Protein AF-A0A8X9A977-F1 (afdb_monomer_lite)

Structure (mmCIF, N/CA/C/O backbone):
data_AF-A0A8X9A977-F1
#
_entry.id   AF-A0A8X9A977-F1
#
loop_
_atom_site.group_PDB
_atom_site.id
_atom_site.type_symbol
_atom_site.label_atom_id
_atom_site.label_alt_id
_atom_site.label_comp_id
_atom_site.label_asym_id
_atom_site.label_entity_id
_atom_site.label_seq_id
_atom_site.pdbx_PDB_ins_code
_atom_site.Cartn_x
_atom_site.Cartn_y
_atom_site.Cartn_z
_atom_site.occupancy
_atom_site.B_iso_or_equiv
_atom_site.auth_seq_id
_atom_site.auth_comp_id
_atom_site.auth_asym_id
_atom_site.auth_atom_id
_atom_site.pdbx_PDB_model_num
ATOM 1 N N . MET A 1 1 ? 8.298 -43.644 -18.537 1.00 53.94 1 MET A N 1
ATOM 2 C CA . MET A 1 1 ? 9.260 -43.296 -17.466 1.00 53.94 1 MET A CA 1
ATOM 3 C C . MET A 1 1 ? 10.448 -42.584 -18.089 1.00 53.94 1 MET A C 1
ATOM 5 O O . MET A 1 1 ? 11.115 -43.178 -18.921 1.00 53.94 1 MET A O 1
ATOM 9 N N . ALA A 1 2 ? 10.702 -41.330 -17.718 1.00 62.78 2 ALA A N 1
ATOM 10 C CA . ALA A 1 2 ? 11.886 -40.597 -18.158 1.00 62.78 2 ALA A CA 1
ATOM 11 C C . ALA A 1 2 ? 12.636 -40.110 -16.915 1.00 62.78 2 ALA A C 1
ATOM 13 O O . ALA A 1 2 ? 12.152 -39.270 -16.162 1.00 62.78 2 ALA A O 1
ATOM 14 N N . ARG A 1 3 ? 13.796 -40.719 -16.665 1.00 70.44 3 ARG A N 1
ATOM 15 C CA . ARG A 1 3 ? 14.675 -40.436 -15.528 1.00 70.44 3 ARG A CA 1
ATOM 16 C C . ARG A 1 3 ? 15.360 -39.088 -15.749 1.00 70.44 3 ARG A C 1
ATOM 18 O O . ARG A 1 3 ? 16.309 -39.002 -16.525 1.00 70.44 3 ARG A O 1
ATOM 25 N N . THR A 1 4 ? 14.915 -38.044 -15.060 1.00 74.25 4 THR A N 1
ATOM 26 C CA . THR A 1 4 ? 15.651 -36.777 -14.991 1.00 74.25 4 THR A CA 1
ATOM 27 C C . THR A 1 4 ? 16.853 -36.962 -14.064 1.00 74.25 4 THR A C 1
ATOM 29 O O . THR A 1 4 ? 16.727 -37.277 -12.883 1.00 74.25 4 THR A O 1
ATOM 32 N N . LYS A 1 5 ? 18.061 -36.850 -14.622 1.00 74.12 5 LYS A N 1
ATOM 33 C CA . LYS A 1 5 ? 19.308 -36.930 -13.854 1.00 74.12 5 LYS A CA 1
ATOM 34 C C . LYS A 1 5 ? 19.476 -35.632 -13.059 1.00 74.12 5 LYS A C 1
ATOM 36 O O . LYS A 1 5 ? 19.459 -34.550 -13.641 1.00 74.12 5 LYS A O 1
ATOM 41 N N . GLN A 1 6 ? 19.653 -35.738 -11.744 1.00 75.00 6 GLN A N 1
ATOM 42 C CA . GLN A 1 6 ? 20.077 -34.622 -10.901 1.00 75.00 6 GLN A CA 1
ATOM 43 C C . GLN A 1 6 ? 21.466 -34.165 -11.361 1.00 75.00 6 GLN A C 1
ATOM 45 O O . GLN A 1 6 ? 22.436 -34.912 -11.255 1.00 75.00 6 GLN A O 1
ATOM 50 N N . THR A 1 7 ? 21.570 -32.952 -11.899 1.00 72.31 7 THR A N 1
ATOM 51 C CA . THR A 1 7 ? 22.865 -32.321 -12.158 1.00 72.31 7 THR A CA 1
ATOM 52 C C . THR A 1 7 ? 23.34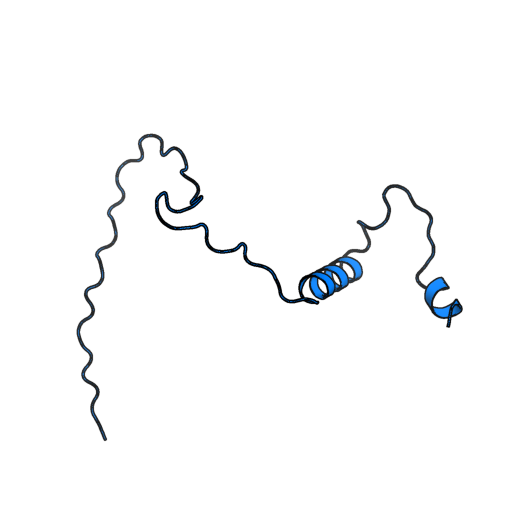0 -31.638 -10.882 1.00 72.31 7 THR A C 1
ATOM 54 O O . THR A 1 7 ? 22.581 -30.935 -10.208 1.00 72.31 7 THR A O 1
ATOM 57 N N . ALA A 1 8 ? 24.598 -31.877 -10.513 1.00 74.00 8 ALA A N 1
ATOM 58 C CA . ALA A 1 8 ? 25.209 -31.241 -9.357 1.00 74.00 8 ALA A CA 1
ATOM 59 C C . ALA A 1 8 ? 25.183 -29.714 -9.536 1.00 74.00 8 ALA A C 1
ATOM 61 O O . ALA A 1 8 ? 25.767 -29.168 -10.473 1.00 74.00 8 ALA A O 1
ATOM 62 N N . ARG A 1 9 ? 24.491 -29.014 -8.634 1.00 71.62 9 ARG A N 1
ATOM 63 C CA . ARG A 1 9 ? 24.550 -27.554 -8.535 1.00 71.62 9 ARG A CA 1
ATOM 64 C C . ARG A 1 9 ? 25.725 -27.199 -7.632 1.00 71.62 9 ARG A C 1
ATOM 66 O O . ARG A 1 9 ? 25.778 -27.651 -6.493 1.00 71.62 9 ARG A O 1
ATOM 73 N N . LYS A 1 10 ? 26.656 -26.378 -8.122 1.00 69.06 10 LYS A N 1
ATOM 74 C CA . LYS A 1 10 ? 27.695 -25.770 -7.282 1.00 69.06 10 LYS A CA 1
ATOM 75 C C . LYS A 1 10 ? 27.003 -24.848 -6.274 1.00 69.06 10 LYS A C 1
ATOM 77 O O . LYS A 1 10 ? 26.415 -23.844 -6.668 1.00 69.06 10 LYS A O 1
ATOM 82 N N . SER A 1 11 ? 27.059 -25.179 -4.988 1.00 69.94 11 SER A N 1
ATOM 83 C CA . SER A 1 11 ? 26.750 -24.226 -3.926 1.00 69.94 11 SER A CA 1
ATOM 84 C C . SER A 1 11 ? 27.867 -23.190 -3.910 1.00 69.94 11 SER A C 1
ATOM 86 O O . SER A 1 11 ? 29.007 -23.512 -3.574 1.00 69.94 11 SER A O 1
ATOM 88 N N . THR A 1 12 ? 27.581 -21.955 -4.307 1.00 69.06 12 THR A N 1
ATOM 89 C CA . THR A 1 12 ? 28.495 -20.840 -4.050 1.00 69.06 12 THR A CA 1
ATOM 90 C C . THR A 1 12 ? 28.750 -20.778 -2.549 1.00 69.06 12 THR A C 1
ATOM 92 O O . THR A 1 12 ? 27.824 -20.534 -1.775 1.00 69.06 12 THR A O 1
ATOM 95 N N . GLY A 1 13 ? 29.995 -21.081 -2.172 1.00 67.31 13 GLY A N 1
ATOM 96 C CA . GLY A 1 13 ? 30.460 -21.163 -0.796 1.00 67.31 13 GLY A CA 1
ATOM 97 C C . GLY A 1 13 ? 30.078 -19.921 -0.004 1.00 67.31 13 GLY A C 1
ATOM 98 O O . GLY A 1 13 ? 30.208 -18.791 -0.484 1.00 67.31 13 GLY A O 1
ATOM 99 N N . GLY A 1 14 ? 29.573 -20.159 1.206 1.00 73.88 14 GLY A N 1
ATOM 100 C CA . GLY A 1 14 ? 29.249 -19.115 2.163 1.00 73.88 14 GLY A CA 1
ATOM 101 C C . GLY A 1 14 ? 30.437 -18.174 2.330 1.00 73.88 14 GLY A C 1
ATOM 102 O O . GLY A 1 14 ? 31.572 -18.594 2.543 1.00 73.88 14 GLY A O 1
ATOM 103 N N . LYS A 1 15 ? 30.171 -16.879 2.184 1.00 70.88 15 LYS A N 1
ATOM 104 C CA . LYS A 1 15 ? 31.166 -15.828 2.369 1.00 70.88 15 LYS A CA 1
ATOM 105 C C . LYS A 1 15 ? 31.585 -15.843 3.842 1.00 70.88 15 LYS A C 1
ATOM 107 O O . LYS A 1 15 ? 30.745 -15.614 4.708 1.00 70.88 15 LYS A O 1
ATOM 112 N N . ALA A 1 16 ? 32.852 -16.150 4.119 1.00 73.56 16 ALA A N 1
ATOM 113 C CA . ALA A 1 16 ? 33.381 -16.176 5.482 1.00 73.56 16 ALA A CA 1
ATOM 114 C C . ALA A 1 16 ? 33.199 -14.805 6.176 1.00 73.56 16 ALA A C 1
ATOM 116 O O . ALA A 1 16 ? 33.283 -13.769 5.501 1.00 73.56 16 ALA A O 1
ATOM 117 N N . PRO A 1 17 ? 32.961 -14.761 7.502 1.00 72.12 17 PRO A N 1
ATOM 118 C CA . PRO A 1 17 ? 32.768 -13.510 8.225 1.00 72.12 17 PRO A CA 1
ATOM 119 C C . PRO A 1 17 ? 34.089 -12.733 8.279 1.00 72.12 17 PRO A C 1
ATOM 121 O O . PRO A 1 17 ? 34.987 -13.031 9.063 1.00 72.12 17 PRO A O 1
ATOM 124 N N . ARG A 1 18 ? 34.233 -11.725 7.413 1.00 70.25 18 ARG A N 1
ATOM 125 C CA . ARG A 1 18 ? 35.376 -10.807 7.442 1.00 70.25 18 ARG A CA 1
ATOM 126 C C . ARG A 1 18 ? 35.137 -9.752 8.526 1.00 70.25 18 ARG A C 1
ATOM 128 O O . ARG A 1 18 ? 34.088 -9.113 8.527 1.00 70.25 18 ARG A O 1
ATOM 135 N N . LYS A 1 19 ? 36.118 -9.578 9.424 1.00 68.00 19 LYS A N 1
ATOM 136 C CA . LYS A 1 19 ? 36.158 -8.549 10.484 1.00 68.00 19 LYS A CA 1
ATOM 137 C C . LYS A 1 19 ? 35.643 -7.190 9.978 1.00 68.00 19 LYS A C 1
ATOM 139 O O . LYS A 1 19 ? 36.059 -6.714 8.922 1.00 68.00 19 LYS A O 1
ATOM 144 N N . GLN A 1 20 ? 34.730 -6.592 10.739 1.00 66.38 20 GLN A N 1
ATOM 145 C CA . GLN A 1 20 ? 33.902 -5.459 10.331 1.00 66.38 20 GLN A CA 1
ATOM 146 C C . GLN A 1 20 ? 34.558 -4.131 10.738 1.00 66.38 20 GLN A C 1
ATOM 148 O O . GLN A 1 20 ? 34.322 -3.615 11.824 1.00 66.38 20 GLN A O 1
ATOM 153 N N . LEU A 1 21 ? 35.393 -3.570 9.862 1.00 65.62 21 LEU A N 1
ATOM 154 C CA . LEU A 1 21 ? 35.770 -2.158 9.952 1.00 65.62 21 LEU A CA 1
ATOM 155 C C . LEU A 1 21 ? 34.631 -1.337 9.337 1.00 65.62 21 LEU A C 1
ATOM 157 O O . LEU A 1 21 ? 34.321 -1.509 8.160 1.00 65.62 21 LEU A O 1
ATOM 161 N N . ALA A 1 22 ? 33.968 -0.544 10.188 1.00 66.69 22 ALA A N 1
ATOM 162 C CA . ALA A 1 22 ? 32.920 0.443 9.908 1.00 66.69 22 ALA A CA 1
ATOM 163 C C . ALA A 1 22 ? 32.294 0.363 8.501 1.00 66.69 22 ALA A C 1
ATOM 165 O O . ALA A 1 22 ? 32.659 1.095 7.579 1.00 66.69 22 ALA A O 1
ATOM 166 N N . ILE A 1 23 ? 31.300 -0.516 8.341 1.00 61.66 23 ILE A N 1
ATOM 167 C CA . ILE A 1 23 ? 30.506 -0.566 7.113 1.00 61.66 23 ILE A CA 1
ATOM 168 C C . ILE A 1 23 ? 29.538 0.615 7.149 1.00 61.66 23 ILE A C 1
ATOM 170 O O . ILE A 1 23 ? 28.477 0.557 7.769 1.00 61.66 23 ILE A O 1
ATOM 174 N N . LYS A 1 24 ? 29.905 1.692 6.453 1.00 66.12 24 LYS A N 1
ATOM 175 C CA . LYS A 1 24 ? 28.970 2.730 6.015 1.00 66.12 24 LYS A CA 1
ATOM 176 C C . LYS A 1 24 ? 27.833 2.001 5.294 1.00 66.12 24 LYS A C 1
ATOM 178 O O . LYS A 1 24 ? 28.070 1.361 4.270 1.00 66.12 24 LYS A O 1
ATOM 183 N N . ALA A 1 25 ? 26.632 1.997 5.874 1.00 65.94 25 ALA A N 1
ATOM 184 C CA . ALA A 1 25 ? 25.498 1.261 5.332 1.00 65.94 25 ALA A CA 1
ATOM 185 C C . ALA A 1 25 ? 25.085 1.880 3.991 1.00 65.94 25 ALA A C 1
ATOM 187 O O . ALA A 1 25 ? 24.243 2.775 3.931 1.00 65.94 25 ALA A O 1
ATOM 188 N N . ALA A 1 26 ? 25.691 1.399 2.907 1.00 65.62 26 ALA A N 1
ATOM 189 C CA . ALA A 1 26 ? 25.210 1.619 1.560 1.00 65.62 26 ALA A CA 1
ATOM 190 C C . ALA A 1 26 ? 23.855 0.911 1.454 1.00 65.62 26 ALA A C 1
ATOM 192 O O . ALA A 1 26 ? 23.760 -0.284 1.165 1.00 65.62 26 ALA A O 1
ATOM 193 N N . ARG A 1 27 ? 22.783 1.641 1.775 1.00 69.38 27 ARG A N 1
ATOM 194 C CA . ARG A 1 27 ? 21.422 1.229 1.435 1.00 69.38 27 ARG A CA 1
ATOM 195 C C . ARG A 1 27 ? 21.407 1.007 -0.076 1.00 69.38 27 ARG A C 1
ATOM 197 O O . ARG A 1 27 ? 21.990 1.796 -0.813 1.00 69.38 27 ARG A O 1
ATOM 204 N N . LYS A 1 28 ? 20.777 -0.075 -0.538 1.00 66.56 28 LYS A N 1
ATOM 205 C CA . LYS A 1 28 ? 20.632 -0.368 -1.971 1.00 66.56 28 LYS A CA 1
ATOM 206 C C . LYS A 1 28 ? 19.720 0.681 -2.621 1.00 66.56 28 LYS A C 1
ATOM 208 O O . LYS A 1 28 ? 18.539 0.428 -2.825 1.00 66.56 28 LYS A O 1
ATOM 213 N N . SER A 1 29 ? 20.247 1.863 -2.911 1.00 69.12 29 SER A N 1
ATOM 214 C CA . SER A 1 29 ? 19.601 2.872 -3.743 1.00 69.12 29 SER A CA 1
ATOM 215 C C . SER A 1 29 ? 20.280 2.878 -5.104 1.00 69.12 29 SER A C 1
ATOM 217 O O . SER A 1 29 ? 21.447 3.240 -5.181 1.00 69.12 29 SER A O 1
ATOM 219 N N . ALA A 1 30 ? 19.502 2.457 -6.107 1.00 69.38 30 ALA A N 1
ATOM 220 C CA . ALA A 1 30 ? 19.731 2.451 -7.556 1.00 69.38 30 ALA A CA 1
ATOM 221 C C . ALA A 1 30 ? 21.080 1.883 -8.076 1.00 69.38 30 ALA A C 1
ATOM 223 O O . ALA A 1 30 ? 22.150 2.228 -7.583 1.00 69.38 30 ALA A O 1
ATOM 224 N N . PRO A 1 31 ? 21.074 1.022 -9.112 1.00 68.25 31 PRO A N 1
ATOM 225 C CA . PRO A 1 31 ? 22.310 0.681 -9.814 1.00 68.25 31 PRO A CA 1
ATOM 226 C C . PRO A 1 31 ? 22.901 1.945 -10.464 1.00 68.25 31 PRO A C 1
ATOM 228 O O . PRO A 1 31 ? 22.175 2.714 -11.088 1.00 68.25 31 PRO A O 1
ATOM 231 N N . ALA A 1 32 ? 24.214 2.158 -10.331 1.00 69.56 32 ALA A N 1
ATOM 232 C CA . ALA A 1 32 ? 24.920 3.336 -10.858 1.00 69.56 32 ALA A CA 1
ATOM 233 C C . ALA A 1 32 ? 25.040 3.361 -12.398 1.00 69.56 32 ALA A C 1
ATOM 235 O O . ALA A 1 32 ? 25.682 4.245 -12.961 1.00 69.56 32 ALA A O 1
ATOM 236 N N . THR A 1 33 ? 24.449 2.396 -13.106 1.00 68.88 33 THR A N 1
ATOM 237 C CA . THR A 1 33 ? 24.434 2.358 -14.573 1.00 68.88 33 THR A CA 1
ATOM 238 C C . THR A 1 33 ? 23.277 1.464 -15.025 1.00 68.88 33 THR A C 1
ATOM 240 O O . THR A 1 33 ? 23.286 0.259 -14.784 1.00 68.88 33 THR A O 1
ATOM 243 N N . GLY A 1 34 ? 22.247 2.068 -15.623 1.00 69.38 34 GLY A N 1
ATOM 244 C CA . GLY A 1 34 ? 21.014 1.402 -16.064 1.00 69.38 34 GLY A CA 1
ATOM 245 C C . GLY A 1 34 ? 19.780 1.931 -15.330 1.00 69.38 34 GLY A C 1
ATOM 246 O O . GLY A 1 34 ? 19.712 1.876 -14.106 1.00 69.38 34 GLY A O 1
ATOM 247 N N . GLY A 1 35 ? 18.826 2.481 -16.089 1.00 77.31 35 GLY A N 1
ATOM 248 C CA . GLY A 1 35 ? 17.688 3.266 -15.599 1.00 77.31 35 GLY A CA 1
ATOM 249 C C . GLY A 1 35 ? 16.964 2.690 -14.377 1.00 77.31 35 GLY A C 1
ATOM 250 O O . GLY A 1 35 ? 16.748 1.483 -14.253 1.00 77.31 35 GLY A O 1
ATOM 251 N N . VAL A 1 36 ? 16.567 3.588 -13.470 1.00 73.69 36 VAL A N 1
ATOM 252 C CA . VAL A 1 36 ? 15.826 3.261 -12.247 1.00 73.69 36 VAL A CA 1
ATOM 253 C C . VAL A 1 36 ? 14.578 2.462 -12.620 1.00 73.69 36 VAL A C 1
ATOM 255 O O . VAL A 1 36 ? 13.717 2.941 -13.361 1.00 73.69 36 VAL A O 1
ATOM 258 N N . LYS A 1 37 ? 14.476 1.229 -12.10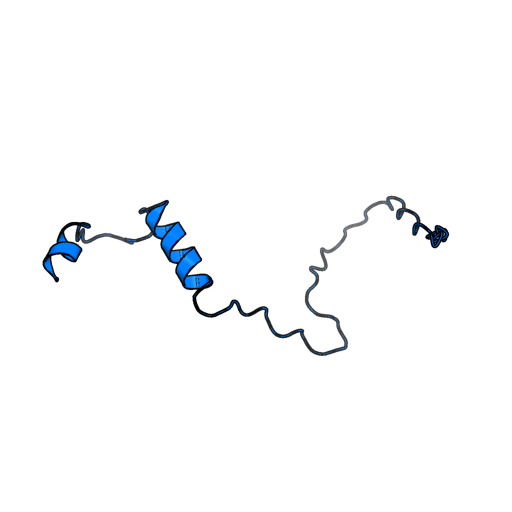5 1.00 75.94 37 LYS A N 1
ATOM 259 C CA . LYS A 1 37 ? 13.264 0.414 -12.234 1.00 75.94 37 LYS A CA 1
ATOM 260 C C . LYS A 1 37 ? 12.079 1.269 -11.796 1.00 75.94 37 LYS A C 1
ATOM 262 O O . LYS A 1 37 ? 12.110 1.811 -10.691 1.00 75.94 37 LYS A O 1
ATOM 267 N N . LYS A 1 38 ? 11.061 1.378 -12.659 1.00 81.50 38 LYS A N 1
ATOM 268 C CA . LYS A 1 38 ? 9.837 2.138 -12.371 1.00 81.50 38 LYS A CA 1
ATOM 269 C C . LYS A 1 38 ? 9.390 1.845 -10.933 1.00 81.50 38 LYS A C 1
ATOM 271 O O . LYS A 1 38 ? 9.326 0.659 -10.576 1.00 81.50 38 LYS A O 1
ATOM 276 N N . PRO A 1 39 ? 9.124 2.883 -10.113 1.00 84.12 39 PRO A N 1
ATOM 277 C CA . PRO A 1 39 ? 8.632 2.688 -8.761 1.00 84.12 39 PRO A CA 1
ATOM 278 C C . PRO A 1 39 ? 7.467 1.707 -8.778 1.00 84.12 39 PRO A C 1
ATOM 280 O O . PRO A 1 39 ? 6.614 1.758 -9.667 1.00 84.12 39 PRO A O 1
ATOM 283 N N . HIS A 1 40 ? 7.465 0.777 -7.827 1.00 84.38 40 HIS A N 1
ATOM 284 C CA . HIS A 1 40 ? 6.416 -0.225 -7.754 1.00 84.38 40 HIS A CA 1
ATOM 285 C C . HIS A 1 40 ? 5.085 0.465 -7.439 1.00 84.38 40 HIS A C 1
ATOM 287 O O . HIS A 1 40 ? 4.814 0.835 -6.296 1.00 84.38 40 HIS A O 1
ATOM 293 N N . CYS A 1 41 ? 4.263 0.640 -8.469 1.00 88.56 41 CYS A N 1
ATOM 294 C CA . CYS A 1 41 ? 2.912 1.146 -8.332 1.00 88.56 41 CYS A CA 1
ATOM 295 C C . CYS A 1 41 ? 1.981 -0.021 -7.996 1.00 88.56 41 CYS A C 1
ATOM 297 O O . CYS A 1 41 ? 1.991 -1.056 -8.665 1.00 88.56 41 CYS A O 1
ATOM 299 N N . PHE A 1 42 ? 1.189 0.135 -6.938 1.00 88.75 42 PHE A N 1
ATOM 300 C CA . PHE A 1 42 ? 0.155 -0.834 -6.597 1.00 88.75 42 PHE A CA 1
ATOM 301 C C . PHE A 1 42 ? -1.012 -0.726 -7.581 1.00 88.75 42 PHE A C 1
ATOM 303 O O . PHE A 1 42 ? -1.282 0.341 -8.128 1.00 88.75 42 PHE A O 1
ATOM 310 N N . ARG A 1 43 ? -1.740 -1.829 -7.779 1.00 92.25 43 ARG A N 1
ATOM 311 C CA . ARG A 1 43 ? -2.942 -1.819 -8.617 1.00 92.25 43 ARG A CA 1
ATOM 312 C C . ARG A 1 43 ? -3.992 -0.874 -8.015 1.00 92.25 43 ARG A C 1
ATOM 314 O O . 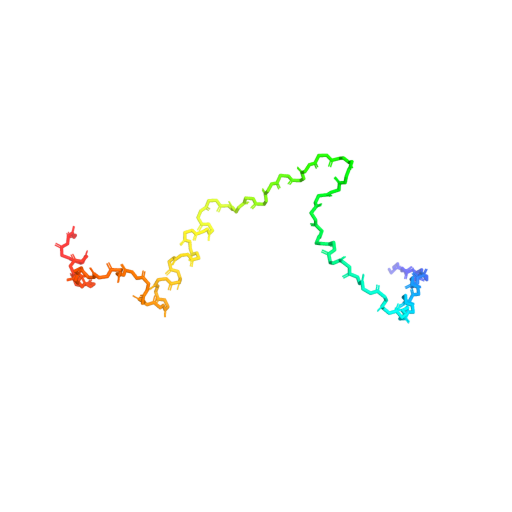ARG A 1 43 ? -4.085 -0.795 -6.779 1.00 92.25 43 ARG A O 1
ATOM 321 N N . PRO A 1 44 ? -4.805 -0.201 -8.850 1.00 88.06 44 PRO A N 1
ATOM 322 C CA . PRO A 1 44 ? -5.932 0.578 -8.350 1.00 88.06 44 PRO A CA 1
ATOM 323 C C . PRO A 1 44 ? -6.793 -0.303 -7.432 1.00 88.06 44 PRO A C 1
ATOM 325 O O . PRO A 1 44 ? -6.958 -1.499 -7.670 1.00 88.06 44 PRO A O 1
ATOM 328 N N . GLY A 1 45 ? -7.244 0.259 -6.312 1.00 90.31 45 GLY A N 1
ATOM 329 C CA . GLY A 1 45 ? -7.992 -0.464 -5.277 1.00 90.31 45 GLY A CA 1
ATOM 330 C C . GLY A 1 45 ? -7.147 -1.181 -4.214 1.00 90.31 45 GLY A C 1
ATOM 331 O O . GLY A 1 45 ? -7.622 -1.362 -3.098 1.00 90.31 45 GLY A O 1
ATOM 332 N N . THR A 1 46 ? -5.874 -1.518 -4.461 1.00 93.69 46 THR A N 1
ATOM 333 C CA . THR A 1 46 ? -5.042 -2.209 -3.444 1.00 93.69 46 THR A CA 1
ATOM 334 C C . THR A 1 46 ? -4.756 -1.320 -2.233 1.00 93.69 46 THR A C 1
ATOM 336 O O . THR A 1 46 ? -4.790 -1.777 -1.090 1.00 93.69 46 THR A O 1
ATOM 339 N N . VAL A 1 47 ? -4.490 -0.034 -2.474 1.00 91.19 47 VAL A N 1
ATOM 340 C CA . VAL A 1 47 ? -4.286 0.947 -1.399 1.00 91.19 47 VAL A CA 1
ATOM 341 C C . VAL A 1 47 ? -5.599 1.213 -0.660 1.00 91.19 47 VAL A C 1
ATOM 343 O O . VAL A 1 47 ? -5.607 1.166 0.567 1.00 91.19 47 VAL A O 1
ATOM 346 N N . ALA A 1 48 ? -6.709 1.353 -1.391 1.00 90.31 48 ALA A N 1
ATOM 347 C CA . ALA A 1 48 ? -8.034 1.569 -0.810 1.00 90.31 48 ALA A CA 1
ATOM 348 C C . ALA A 1 48 ? -8.458 0.420 0.124 1.00 90.31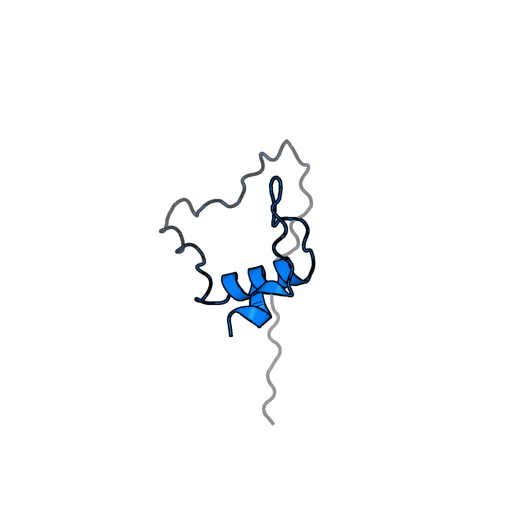 48 ALA A C 1
ATOM 350 O O . ALA A 1 48 ? -8.859 0.660 1.258 1.00 90.31 48 ALA A O 1
ATOM 351 N N . LEU A 1 49 ? -8.290 -0.841 -0.291 1.00 92.31 49 LEU A N 1
ATOM 352 C CA . LEU A 1 49 ? -8.609 -2.000 0.555 1.00 92.31 49 LEU A CA 1
ATOM 353 C C . LEU A 1 49 ? -7.727 -2.068 1.810 1.00 92.31 49 LEU A C 1
ATOM 355 O O . LEU A 1 49 ? -8.201 -2.436 2.887 1.00 92.31 49 LEU A O 1
ATOM 359 N N . ARG A 1 50 ? -6.443 -1.704 1.691 1.00 91.06 50 ARG A N 1
ATOM 360 C CA . ARG A 1 50 ? -5.519 -1.629 2.832 1.00 91.06 50 ARG A CA 1
ATOM 361 C C . ARG A 1 50 ? -5.952 -0.553 3.827 1.00 91.06 50 ARG A C 1
ATOM 363 O O . ARG A 1 50 ? -5.877 -0.774 5.033 1.00 91.06 50 ARG A O 1
ATOM 370 N N . GLU A 1 51 ? -6.407 0.588 3.327 1.00 89.06 51 GLU A N 1
ATOM 371 C C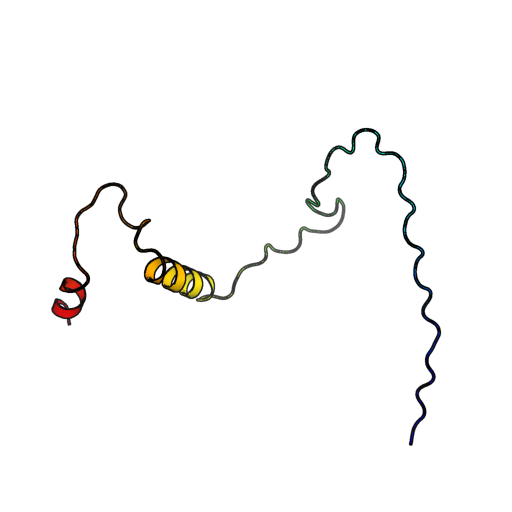A . GLU A 1 51 ? -6.905 1.697 4.138 1.00 89.06 51 GLU A CA 1
ATOM 372 C C . GLU A 1 51 ? -8.232 1.357 4.821 1.00 89.06 51 GLU A C 1
ATOM 374 O O . GLU A 1 51 ? -8.332 1.535 6.032 1.00 89.06 51 GLU A O 1
ATOM 379 N N . ILE A 1 52 ? -9.198 0.756 4.115 1.00 90.25 52 ILE A N 1
ATOM 380 C CA . ILE A 1 52 ? -10.475 0.295 4.694 1.00 90.25 52 ILE A CA 1
ATOM 381 C C . ILE A 1 52 ? -10.223 -0.658 5.869 1.00 90.25 52 ILE A C 1
ATOM 383 O O . ILE A 1 52 ? -10.734 -0.439 6.966 1.00 90.25 52 ILE A O 1
ATOM 387 N N . ARG A 1 53 ? -9.362 -1.667 5.680 1.00 89.94 53 ARG A N 1
ATOM 388 C CA . ARG A 1 53 ? -9.004 -2.622 6.744 1.00 89.94 53 ARG A CA 1
ATOM 389 C C . ARG A 1 53 ? -8.339 -1.938 7.938 1.00 89.94 53 ARG A C 1
ATOM 391 O O . ARG A 1 53 ? -8.576 -2.331 9.076 1.00 89.94 53 ARG A O 1
ATOM 398 N N . LYS A 1 54 ? -7.511 -0.917 7.695 1.00 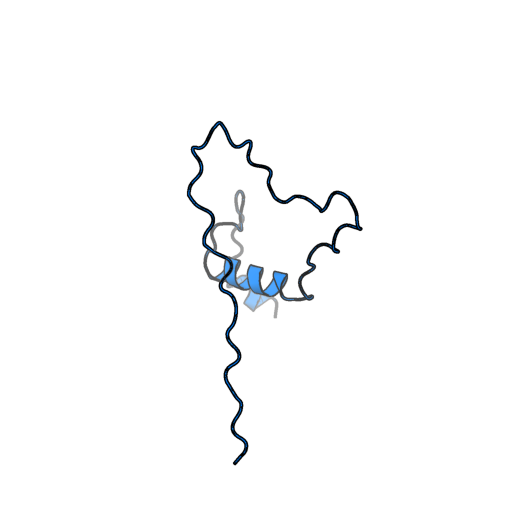85.88 54 LYS A N 1
ATOM 399 C CA . LYS A 1 54 ? -6.849 -0.143 8.753 1.00 85.88 54 LYS A CA 1
ATOM 400 C C . LYS A 1 54 ? -7.863 0.666 9.571 1.00 85.88 54 LYS A C 1
ATOM 402 O O . LYS A 1 54 ? -7.802 0.629 10.796 1.00 85.88 54 LYS A O 1
ATOM 407 N N . TYR A 1 55 ? -8.799 1.352 8.915 1.00 81.19 55 TYR A N 1
ATOM 408 C CA . TYR A 1 55 ? -9.810 2.177 9.589 1.00 81.19 55 TYR A CA 1
ATOM 409 C C . TYR A 1 55 ? -10.869 1.358 10.329 1.00 81.19 55 TYR A C 1
ATOM 411 O O . TYR A 1 55 ? -11.347 1.797 11.369 1.00 81.19 55 TYR A O 1
ATOM 419 N N . GLN A 1 56 ? -11.202 0.167 9.831 1.00 82.00 56 GLN A N 1
ATOM 420 C CA . GLN A 1 56 ? -12.101 -0.763 10.519 1.00 82.00 56 GLN A CA 1
ATOM 421 C C . GLN A 1 56 ? -11.447 -1.412 11.748 1.00 82.00 56 GLN A C 1
ATOM 423 O O . GLN A 1 56 ? -12.132 -1.685 12.727 1.00 82.00 56 GLN A O 1
ATOM 428 N N . LYS A 1 57 ? -10.128 -1.660 11.711 1.00 82.06 57 LYS A N 1
ATOM 429 C CA . LYS A 1 57 ? -9.398 -2.350 12.789 1.00 82.06 57 LYS A CA 1
ATOM 430 C C . LYS A 1 57 ? -8.963 -1.430 13.935 1.00 82.06 57 LYS A C 1
ATOM 432 O O . LYS A 1 57 ? -8.875 -1.882 15.069 1.00 82.06 57 LYS A O 1
ATOM 437 N N . SER A 1 58 ? -8.667 -0.165 13.652 1.00 69.50 58 SER A N 1
ATOM 438 C CA . SER A 1 58 ? -8.284 0.827 14.662 1.00 69.50 58 SER A CA 1
ATOM 439 C C . SER A 1 58 ? -8.907 2.170 14.294 1.00 69.50 58 SER A C 1
ATOM 441 O O . SER A 1 58 ? -8.434 2.860 13.387 1.00 69.50 58 SER A O 1
ATOM 443 N N . THR A 1 59 ? -9.974 2.551 14.989 1.00 64.00 59 THR A N 1
ATOM 444 C CA . THR A 1 59 ? -10.732 3.794 14.755 1.00 64.00 59 THR A CA 1
ATOM 445 C C . THR A 1 59 ? -9.997 5.062 15.220 1.00 64.00 59 THR A C 1
ATOM 447 O O . THR A 1 59 ? -10.548 6.158 15.176 1.00 64.00 59 THR A O 1
ATOM 450 N N . GLU A 1 60 ? -8.743 4.942 15.659 1.00 63.19 60 GLU A N 1
ATOM 451 C CA . GLU A 1 60 ? -8.053 5.944 16.482 1.00 63.19 60 GLU A CA 1
ATOM 452 C C . GLU A 1 60 ? -7.390 7.088 15.695 1.00 63.19 60 GLU A C 1
ATOM 454 O O . GLU A 1 60 ? -7.124 8.148 16.250 1.00 63.19 60 GLU A O 1
ATOM 459 N N . LEU A 1 61 ? -7.162 6.937 14.385 1.00 66.69 61 LEU A N 1
ATOM 460 C CA . LEU A 1 61 ? -6.442 7.945 13.584 1.00 66.69 61 LEU A CA 1
ATOM 461 C C . LEU A 1 61 ? -7.346 8.946 12.842 1.00 66.69 61 LEU A C 1
ATOM 463 O O . LEU A 1 61 ? -6.835 9.756 12.068 1.00 66.69 61 LEU A O 1
ATOM 467 N N . ARG A 1 62 ? -8.676 8.898 13.018 1.00 62.25 62 ARG A N 1
ATOM 468 C CA . ARG A 1 62 ? -9.616 9.633 12.144 1.00 62.25 62 ARG A CA 1
ATOM 469 C C . ARG A 1 62 ? -9.985 11.042 12.606 1.00 62.25 62 ARG A C 1
ATOM 471 O O . ARG A 1 62 ? -10.611 11.772 11.850 1.00 62.25 62 ARG A O 1
ATOM 478 N N . PHE A 1 63 ? -9.568 11.461 13.794 1.00 61.25 63 PHE A N 1
ATOM 479 C CA . PHE A 1 63 ? -9.892 12.798 14.279 1.00 61.25 63 PHE A CA 1
ATOM 480 C C . PHE A 1 63 ? -8.695 13.419 14.991 1.00 61.25 63 PHE A C 1
ATOM 482 O O . PHE A 1 63 ? -8.510 13.245 16.194 1.00 61.25 63 PHE A O 1
ATOM 489 N N . ARG A 1 64 ? -7.904 14.223 14.271 1.00 63.00 64 ARG A N 1
ATOM 490 C CA . ARG A 1 64 ? -7.161 15.301 14.935 1.00 63.00 64 ARG A CA 1
ATOM 491 C C . ARG A 1 64 ? -8.212 16.309 15.417 1.00 63.00 64 ARG A C 1
ATOM 493 O O . ARG A 1 64 ? -8.647 17.142 14.639 1.00 63.00 64 ARG A O 1
ATOM 500 N N . LYS A 1 65 ? -8.648 16.144 16.676 1.00 56.47 65 LYS A N 1
ATOM 501 C CA . LYS A 1 65 ? -9.657 16.952 17.392 1.00 56.47 65 LYS A CA 1
ATOM 502 C C . LYS A 1 65 ? -11.039 17.027 16.698 1.00 56.47 65 LYS A C 1
ATOM 504 O O . LYS A 1 65 ? -11.373 18.034 16.110 1.00 56.47 65 LYS A O 1
ATOM 509 N N . GLN A 1 66 ? -11.796 15.927 16.765 1.00 47.47 66 GLN A N 1
ATOM 510 C CA . GLN A 1 66 ? -13.274 15.761 16.712 1.00 47.47 66 GLN A CA 1
ATOM 511 C C . GLN A 1 66 ? -14.168 16.837 16.023 1.00 47.47 66 GLN A C 1
ATOM 513 O O . GLN A 1 66 ? -14.112 18.009 16.373 1.00 47.47 66 GLN A O 1
ATOM 518 N N . PRO A 1 67 ? -15.138 16.418 15.183 1.00 48.09 67 PRO A N 1
ATOM 519 C CA . PRO A 1 67 ? -16.502 16.233 15.705 1.00 48.09 67 PRO A CA 1
ATOM 520 C C . PRO A 1 67 ? -17.032 14.819 15.417 1.00 48.09 67 PRO A C 1
ATOM 522 O O . PRO A 1 67 ? -16.833 14.270 14.334 1.00 48.09 67 PRO A O 1
ATOM 525 N N . ARG A 1 68 ? -17.669 14.188 16.414 1.00 54.53 68 ARG A N 1
ATOM 526 C CA . ARG A 1 68 ? -18.247 12.842 16.277 1.00 54.53 68 ARG A CA 1
ATOM 527 C C . ARG A 1 68 ? -19.514 12.941 15.432 1.00 54.53 68 ARG A C 1
ATOM 529 O O . ARG A 1 68 ? -20.547 13.334 15.953 1.00 54.53 68 ARG A O 1
ATOM 536 N N . LEU A 1 69 ? -19.435 12.536 14.173 1.00 48.84 69 LEU A N 1
ATOM 537 C CA . LEU A 1 69 ? -20.590 11.976 13.478 1.00 48.84 69 LEU A CA 1
ATOM 538 C C . LEU A 1 69 ? -20.447 10.465 13.593 1.00 48.84 69 LEU A C 1
ATOM 540 O O . LEU A 1 69 ? -19.439 9.879 13.183 1.00 48.84 69 LEU A O 1
ATOM 544 N N . THR A 1 70 ? -21.372 9.872 14.330 1.00 55.44 70 THR A N 1
ATOM 545 C CA . THR A 1 70 ? -21.310 8.459 14.694 1.00 55.44 70 THR A CA 1
ATOM 546 C C . THR A 1 70 ? -21.749 7.625 13.502 1.00 55.44 70 THR A C 1
ATOM 548 O O . THR A 1 70 ? -22.460 8.095 12.623 1.00 55.44 70 THR A O 1
ATOM 551 N N . SER A 1 71 ? -21.358 6.355 13.473 1.00 50.69 71 SER A N 1
ATOM 552 C CA . SER A 1 71 ? -21.717 5.390 12.427 1.00 50.69 71 SER A CA 1
ATOM 553 C C . SER A 1 71 ? -23.232 5.256 12.174 1.00 50.69 71 SER A C 1
ATOM 555 O O . SER A 1 71 ? -23.621 4.654 11.179 1.00 50.69 71 SER A O 1
ATOM 557 N N . SER A 1 72 ? -24.077 5.816 13.051 1.00 54.69 72 SER A N 1
ATOM 558 C CA . SER A 1 72 ? -25.530 5.891 12.864 1.00 54.69 72 SER A CA 1
ATOM 559 C C . SER A 1 72 ? -25.962 6.925 11.816 1.00 54.69 72 SER A C 1
ATOM 561 O O . SER A 1 72 ? -26.991 6.738 11.173 1.00 54.69 72 SER A O 1
ATOM 563 N N . ASP A 1 73 ? -25.156 7.960 11.566 1.00 53.50 73 ASP A N 1
ATOM 564 C CA . ASP A 1 73 ? -25.519 9.051 10.655 1.00 53.50 73 ASP A CA 1
ATOM 565 C C . ASP A 1 73 ? -25.375 8.642 9.176 1.00 53.50 73 ASP A C 1
ATOM 567 O O . ASP A 1 73 ? -26.064 9.172 8.309 1.00 53.50 73 ASP A O 1
ATOM 571 N N . CYS A 1 74 ? -24.544 7.638 8.868 1.00 47.00 74 CYS A N 1
ATOM 572 C CA . CYS A 1 74 ? -24.383 7.120 7.504 1.00 47.00 74 CYS A CA 1
ATOM 573 C C . CYS A 1 74 ? -25.552 6.234 7.037 1.00 47.00 74 CYS A C 1
ATOM 575 O O . CYS A 1 74 ? -25.770 6.121 5.836 1.00 47.00 74 CYS A O 1
ATOM 577 N N . LEU A 1 75 ? -26.305 5.623 7.960 1.00 54.09 75 LEU A N 1
ATOM 578 C CA . LEU A 1 75 ? -27.516 4.846 7.648 1.00 54.09 75 LEU A CA 1
ATOM 579 C C . LEU A 1 75 ? -28.779 5.716 7.565 1.00 54.09 75 LEU A C 1
ATOM 581 O O . LEU A 1 75 ? -29.851 5.197 7.285 1.00 54.09 75 LEU A O 1
ATOM 585 N N . ARG A 1 76 ? -28.659 7.025 7.814 1.00 52.28 76 ARG A N 1
ATOM 586 C CA . ARG A 1 76 ? -29.763 7.995 7.775 1.00 52.28 76 ARG A CA 1
ATOM 587 C C . ARG A 1 76 ? -29.725 8.893 6.522 1.00 52.28 76 ARG A C 1
ATOM 589 O O . ARG A 1 76 ? -30.554 9.783 6.390 1.00 52.28 76 ARG A O 1
ATOM 596 N N . ILE A 1 77 ? -28.741 8.683 5.637 1.00 51.81 77 ILE A N 1
ATOM 597 C CA . ILE A 1 77 ? -28.545 9.407 4.359 1.00 51.81 77 ILE A CA 1
ATOM 598 C C . ILE A 1 77 ? -28.807 8.483 3.139 1.00 51.81 77 ILE A C 1
ATOM 600 O O . ILE A 1 77 ? -28.636 8.884 1.990 1.00 51.81 77 ILE A O 1
ATOM 604 N N . LEU A 1 78 ? -29.261 7.251 3.382 1.00 49.56 78 LEU A N 1
ATOM 605 C CA . LEU A 1 78 ? -29.964 6.400 2.412 1.00 49.56 78 LEU A CA 1
ATOM 606 C C . LEU A 1 78 ? -31.450 6.403 2.771 1.00 49.56 78 LEU A C 1
ATOM 608 O O . LEU A 1 78 ? -32.263 6.332 1.828 1.00 49.56 78 LEU A O 1
#

Organism: Salvia splendens (NCBI:txid180675)

Radius of gyration: 26.71 Å; chains: 1; bounding box: 66×60×36 Å

Foldseek 3Di:
DDDDDDDDDDDPDDDPDDDDDDDPPPDPDDDPDDDDDPPDDDDPPPVVVVVVVVCVVDVPPPDPPDDDPDPVVVVVVD

InterPro domains:
  IPR000164 Histone H3/CENP-A [PR00622] (3-17)
  IPR000164 Histone H3/CENP-A [PR00622] (17-31)
  IPR000164 Histone H3/CENP-A [PR00622] (34-55)
  IPR000164 Histone H3/CENP-A [PR00622] (58-75)
  IPR000164 Histone H3/CENP-A [PS00322] (15-21)
  IPR000164 Histone H3/CENP-A [PTHR11426] (1-67)
  IPR009072 Histone-fold [G3DSA:1.10.20.10] (2-70)
  IPR009072 Histone-fold [SSF47113] (2-68)

pLDDT: mean 70.5, std 12.63, range [47.0, 93.69]

Secondary structure (DSSP, 8-state):
------PPP----------------------SSS------PPPTTHHHHHHHHHHHH-GGGS-SS-----TTGGGG--

Sequence (78 aa):
MARTKQTARKSTGGKAPRKQLAIKAARKSAPATGGVKKPHCFRPGTVALREIRKYQKSTELRFRKQPRLTSSDCLRIL